Protein AF-A0A845H371-F1 (afdb_monomer_lite)

pLDDT: mean 79.31, std 14.66, range [39.22, 95.88]

Sequence (175 aa):
MRTSTLLMLCLGLLQGPAGGARDTMLLAHPYPRETSYAPRVLALICADAFQQLNMDADVRGAIEAESGKIDGEVGRAYTYGDKRPNLVRVDEPLVSFRVVAFTRIPDLKISGWDSLKGTSYRVQSRSGYSTFKARLEQILRPLPRLAEILARMKASGAIRRHIARALDEERGPAP

Organism: NCBI:txid2692166

Radius of gyration: 31.03 Å; chains: 1; bounding box: 65×67×107 Å

Secondary structure (DSSP, 8-state):
------------S------PPPSEEEEEE---SSS-SHHHHHHHHHHHHHHTTT-EEEEEE---GGGS--SEE-S--GGGGGG-TT-PPP-S-S---------SSTT----SGGGGTT--------TT-HHHHHHHHHHSPPPPPHHHHHHHHHHTTHHHHHHHHHHHHHSPPP-

Foldseek 3Di:
DDDDDDDDPPDDDDPDPPPPDALEAEEEEADDPVPDPVQVLLQVLQQVVSVVVSGHYDYYYDDPPVPVPGPYYADDDPCPCVPPVVHDDDPDHSDDDDDDDDDPDPPDDDDDLQSQAPDPDDDDDDPPPVVVVVSNPVRHDPDQPPVRVVVVCVVVCVVVVVVVVVVVVVCPPDD

Structure (mmCIF, N/CA/C/O backbone):
data_AF-A0A845H371-F1
#
_entry.id   AF-A0A845H371-F1
#
loop_
_atom_site.group_PDB
_atom_site.id
_atom_site.type_symbol
_atom_site.label_atom_id
_atom_site.label_alt_id
_atom_site.label_comp_id
_atom_site.label_asym_id
_atom_site.label_entity_id
_atom_site.label_seq_id
_atom_site.pdbx_PDB_ins_code
_atom_site.Cartn_x
_atom_site.Cartn_y
_atom_site.Cartn_z
_atom_site.occupancy
_atom_site.B_iso_or_equiv
_atom_site.auth_seq_id
_atom_site.auth_comp_id
_atom_site.auth_asym_id
_atom_site.auth_atom_id
_atom_site.pdbx_PDB_model_num
ATOM 1 N N . MET A 1 1 ? 21.034 -35.653 -66.573 1.00 47.56 1 MET A N 1
ATOM 2 C CA . MET A 1 1 ? 21.959 -34.538 -66.272 1.00 47.56 1 MET A CA 1
ATOM 3 C C . MET A 1 1 ? 21.382 -33.240 -66.809 1.00 47.56 1 MET A C 1
ATOM 5 O O . MET A 1 1 ? 21.388 -33.052 -68.017 1.00 47.56 1 MET A O 1
ATOM 9 N N . ARG A 1 2 ? 20.861 -32.390 -65.920 1.00 39.22 2 ARG A N 1
ATOM 10 C CA . ARG A 1 2 ? 20.877 -30.919 -65.980 1.00 39.22 2 ARG A CA 1
ATOM 11 C C . ARG A 1 2 ? 20.219 -30.420 -64.691 1.00 39.22 2 ARG A C 1
ATOM 13 O O . ARG A 1 2 ? 19.068 -30.726 -64.411 1.00 39.22 2 ARG A O 1
ATOM 20 N N . THR A 1 3 ? 21.058 -29.813 -63.870 1.00 49.94 3 THR A N 1
ATOM 21 C CA . THR A 1 3 ? 20.809 -29.187 -62.571 1.00 49.94 3 THR A CA 1
ATOM 22 C C . THR A 1 3 ? 20.058 -27.862 -62.717 1.00 49.94 3 THR A C 1
ATOM 24 O O . THR A 1 3 ? 19.937 -27.357 -63.831 1.00 49.94 3 THR A O 1
ATOM 27 N N . SER A 1 4 ? 19.691 -27.294 -61.558 1.00 43.72 4 SER A N 1
ATOM 28 C CA . SER A 1 4 ? 19.340 -25.886 -61.287 1.00 43.72 4 SER A CA 1
ATOM 29 C C . SER A 1 4 ? 17.849 -25.546 -61.268 1.00 43.72 4 SER A C 1
ATOM 31 O O . SER A 1 4 ? 17.119 -25.908 -62.174 1.00 43.72 4 SER A O 1
ATOM 33 N N . THR A 1 5 ? 17.302 -24.812 -60.298 1.00 45.34 5 THR A N 1
ATOM 34 C CA . THR A 1 5 ? 17.770 -24.284 -59.003 1.00 45.34 5 THR A CA 1
ATOM 35 C C . THR A 1 5 ? 16.483 -23.898 -58.267 1.00 45.34 5 THR A C 1
ATOM 37 O O . THR A 1 5 ? 15.650 -23.190 -58.829 1.00 45.34 5 THR A O 1
ATOM 40 N N . LEU A 1 6 ? 16.298 -24.364 -57.032 1.00 49.97 6 LEU A N 1
ATOM 41 C CA . LEU A 1 6 ? 15.194 -23.955 -56.164 1.00 49.97 6 LEU A CA 1
ATOM 42 C C . LEU A 1 6 ? 15.550 -22.580 -55.573 1.00 49.97 6 LEU A C 1
ATOM 44 O O . LEU A 1 6 ? 16.410 -22.499 -54.700 1.00 49.97 6 LEU A O 1
ATOM 48 N N . LEU A 1 7 ? 14.945 -21.498 -56.073 1.00 43.97 7 LEU A N 1
ATOM 49 C CA . LEU A 1 7 ? 15.101 -20.163 -55.491 1.00 43.97 7 LEU A CA 1
ATOM 50 C C . LEU A 1 7 ? 13.928 -19.905 -54.538 1.00 43.97 7 LEU A C 1
ATOM 52 O O . LEU A 1 7 ? 12.815 -19.603 -54.961 1.00 43.97 7 LEU A O 1
ATOM 56 N N . MET A 1 8 ? 14.186 -20.073 -53.242 1.00 49.28 8 MET A N 1
ATOM 57 C CA . MET A 1 8 ? 13.256 -19.727 -52.171 1.00 49.28 8 MET A CA 1
ATOM 58 C C . MET A 1 8 ? 13.246 -18.198 -52.011 1.00 49.28 8 MET A C 1
ATOM 60 O O . MET A 1 8 ? 14.204 -17.616 -51.506 1.00 49.28 8 MET A O 1
ATOM 64 N N . LEU A 1 9 ? 12.184 -17.537 -52.474 1.00 45.91 9 LEU A N 1
ATOM 65 C CA . LEU A 1 9 ? 11.979 -16.096 -52.311 1.00 45.91 9 LEU A CA 1
ATOM 66 C C . LEU A 1 9 ? 11.074 -15.850 -51.092 1.00 45.91 9 LEU A C 1
ATOM 68 O O . LEU A 1 9 ? 9.873 -15.646 -51.226 1.00 45.91 9 LEU A O 1
ATOM 72 N N . CYS A 1 10 ? 11.652 -15.900 -49.893 1.00 51.72 10 CYS A N 1
ATOM 73 C CA . CYS A 1 10 ? 10.969 -15.559 -48.642 1.00 51.72 10 CYS A CA 1
ATOM 74 C C . CYS A 1 10 ? 11.628 -14.339 -47.991 1.00 51.72 10 CYS A C 1
ATOM 76 O O . CYS A 1 10 ? 12.212 -14.464 -46.925 1.00 51.72 10 CYS A O 1
ATOM 78 N N . LEU A 1 11 ? 11.563 -13.159 -48.607 1.00 54.50 11 LEU A N 1
ATOM 79 C CA . LEU A 1 11 ? 11.952 -11.917 -47.931 1.00 54.50 11 LEU 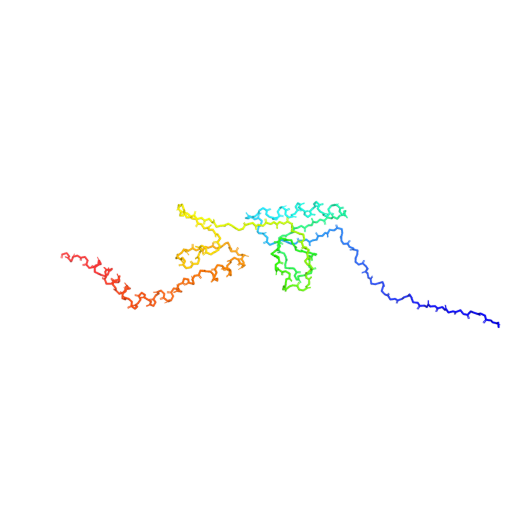A CA 1
ATOM 80 C C . LEU A 1 11 ? 11.076 -10.770 -48.436 1.00 54.50 11 LEU A C 1
ATOM 82 O O . LEU A 1 11 ? 11.324 -10.197 -49.492 1.00 54.50 11 LEU A O 1
ATOM 86 N N . GLY A 1 12 ? 10.015 -10.461 -47.696 1.00 54.00 12 GLY A N 1
ATOM 87 C CA . GLY A 1 12 ? 9.134 -9.367 -48.087 1.00 54.00 12 GLY A CA 1
ATOM 88 C C . GLY A 1 12 ? 7.923 -9.135 -47.201 1.00 54.00 12 GLY A C 1
ATOM 89 O O . GLY A 1 12 ? 6.922 -8.657 -47.713 1.00 54.00 12 GLY A O 1
ATOM 90 N N . LEU A 1 13 ? 7.966 -9.462 -45.907 1.00 53.81 13 LEU A N 1
ATOM 91 C CA . LEU A 1 13 ? 6.955 -8.986 -44.962 1.00 53.81 13 LEU A CA 1
ATOM 92 C C . LEU A 1 13 ? 7.616 -8.615 -43.630 1.00 53.81 13 LEU A C 1
ATOM 94 O O . LEU A 1 13 ? 8.405 -9.383 -43.091 1.00 53.81 13 LEU A O 1
ATOM 98 N N . LEU A 1 14 ? 7.223 -7.443 -43.120 1.00 51.06 14 LEU A N 1
ATOM 99 C CA . LEU A 1 14 ? 7.548 -6.834 -41.823 1.00 51.06 14 LEU A CA 1
ATOM 100 C C . LEU A 1 14 ? 8.894 -6.098 -41.701 1.00 51.06 14 LEU A C 1
ATOM 102 O O . LEU A 1 14 ? 9.754 -6.442 -40.900 1.00 51.06 14 LEU A O 1
ATOM 106 N N . GLN A 1 15 ? 9.004 -4.966 -42.394 1.00 49.03 15 GLN A N 1
ATOM 107 C CA . GLN A 1 15 ? 9.669 -3.790 -41.821 1.00 49.03 15 GLN A CA 1
ATOM 108 C C . GLN A 1 15 ? 8.568 -2.775 -41.480 1.00 49.03 15 GLN A C 1
ATOM 110 O O . GLN A 1 15 ? 8.399 -1.759 -42.148 1.00 49.03 15 GLN A O 1
ATOM 115 N N . GLY A 1 16 ? 7.742 -3.094 -40.476 1.00 58.97 16 GLY A N 1
ATOM 116 C CA . GLY A 1 16 ? 7.065 -2.027 -39.737 1.00 58.97 16 GLY A CA 1
ATOM 117 C C . GLY A 1 16 ? 8.139 -1.191 -39.033 1.00 58.97 16 GLY A C 1
ATOM 118 O O . GLY A 1 16 ? 9.214 -1.735 -38.765 1.00 58.97 16 GLY A O 1
ATOM 119 N N . PRO A 1 17 ? 7.913 0.103 -38.749 1.00 45.72 17 PRO A N 1
ATOM 120 C CA . PRO A 1 17 ? 8.882 0.876 -37.991 1.00 45.72 17 PRO A CA 1
ATOM 121 C C . PRO A 1 17 ? 9.138 0.139 -36.676 1.00 45.72 17 PRO A C 1
ATOM 123 O O . PRO A 1 17 ? 8.240 0.005 -35.845 1.00 45.72 17 PRO A O 1
ATOM 126 N N . ALA A 1 18 ? 10.358 -0.371 -36.508 1.00 47.84 18 ALA A N 1
ATOM 127 C CA . ALA A 1 18 ? 10.865 -0.701 -35.195 1.00 47.84 18 ALA A CA 1
ATOM 128 C C . ALA A 1 18 ? 10.896 0.635 -34.454 1.00 47.84 18 ALA A C 1
ATOM 130 O O . ALA A 1 18 ? 11.800 1.443 -34.661 1.00 47.84 18 ALA A O 1
ATOM 131 N N . GLY A 1 19 ? 9.844 0.930 -33.687 1.00 45.59 19 GLY A N 1
ATOM 132 C CA . GLY A 1 19 ? 9.903 2.005 -32.712 1.00 45.59 19 GLY A CA 1
ATOM 133 C C . GLY A 1 19 ? 11.107 1.692 -31.841 1.00 45.59 19 GLY A C 1
ATOM 134 O O . GLY A 1 19 ? 11.090 0.680 -31.143 1.00 45.59 19 GLY A O 1
ATOM 135 N N . GLY A 1 20 ? 12.179 2.476 -31.983 1.00 50.00 20 GLY A N 1
ATOM 136 C CA . GLY A 1 20 ? 13.380 2.300 -31.179 1.00 50.00 20 GLY A CA 1
ATOM 137 C C . GLY A 1 20 ? 12.958 2.229 -29.719 1.00 50.00 20 GLY A C 1
ATOM 138 O O . GLY A 1 20 ? 12.147 3.051 -29.279 1.00 50.00 20 GLY A O 1
ATOM 139 N N . ALA A 1 21 ? 13.428 1.203 -29.009 1.00 56.75 21 ALA A N 1
ATOM 140 C CA . ALA A 1 21 ? 13.219 1.113 -27.574 1.00 56.75 21 ALA A CA 1
ATOM 141 C C . ALA A 1 21 ? 13.637 2.458 -26.971 1.00 56.75 21 ALA A C 1
ATOM 143 O O . ALA A 1 21 ? 14.708 2.970 -27.290 1.00 56.75 21 ALA A O 1
ATOM 144 N N . ARG A 1 22 ? 12.750 3.081 -26.192 1.00 63.09 22 ARG A N 1
ATOM 145 C CA . ARG A 1 22 ? 13.104 4.318 -25.501 1.00 63.09 22 ARG A CA 1
ATOM 146 C C . ARG A 1 22 ? 14.239 3.993 -24.536 1.00 63.09 22 ARG A C 1
ATOM 148 O O . ARG A 1 22 ? 14.126 3.028 -23.785 1.00 63.09 22 ARG A O 1
ATOM 155 N N . ASP A 1 23 ? 15.258 4.844 -24.502 1.00 84.25 23 ASP A N 1
ATOM 156 C CA . ASP A 1 23 ? 16.339 4.740 -23.514 1.00 84.25 23 ASP A CA 1
ATOM 157 C C . ASP A 1 23 ? 15.839 5.026 -22.085 1.00 84.25 23 ASP A C 1
ATOM 159 O O . ASP A 1 23 ? 16.549 4.779 -21.118 1.00 84.25 23 ASP A O 1
ATOM 163 N N . THR A 1 24 ? 14.600 5.515 -21.932 1.00 91.81 24 THR A N 1
ATOM 164 C CA . THR A 1 24 ? 13.968 5.824 -20.645 1.00 91.81 24 THR A CA 1
ATOM 165 C C . THR A 1 24 ? 12.697 5.010 -20.421 1.00 91.81 24 THR A C 1
ATOM 167 O O . THR A 1 24 ? 11.756 5.090 -21.213 1.00 91.81 24 THR A O 1
ATOM 170 N N . MET A 1 25 ? 12.634 4.318 -19.285 1.00 92.38 25 MET A N 1
ATOM 171 C CA . MET A 1 25 ? 11.441 3.648 -18.777 1.00 92.38 25 MET A CA 1
ATOM 172 C C . MET A 1 25 ? 10.551 4.629 -18.001 1.00 92.38 25 MET A C 1
ATOM 174 O O . MET A 1 25 ? 10.975 5.216 -17.003 1.00 92.38 25 MET A O 1
ATOM 178 N N . LEU A 1 26 ? 9.295 4.789 -18.411 1.00 92.31 26 LEU A N 1
ATOM 179 C CA . LEU A 1 26 ? 8.304 5.616 -17.724 1.00 92.31 26 LEU A CA 1
ATOM 180 C C . LEU A 1 26 ? 7.462 4.760 -16.776 1.00 92.31 26 LEU A C 1
ATOM 182 O O . LEU A 1 26 ? 6.648 3.943 -17.206 1.00 92.31 26 LEU A O 1
ATOM 186 N N . LEU A 1 27 ? 7.616 4.971 -15.471 1.00 92.62 27 LEU A N 1
ATOM 187 C CA . LEU A 1 27 ? 6.972 4.170 -14.431 1.00 92.62 27 LEU A CA 1
ATOM 188 C C . LEU A 1 27 ? 6.034 5.018 -13.565 1.00 92.62 27 LEU A C 1
ATOM 190 O O . LEU A 1 27 ? 6.305 6.186 -13.287 1.00 92.62 27 LEU A O 1
ATOM 194 N N . ALA A 1 28 ? 4.942 4.428 -13.077 1.00 92.00 28 ALA A N 1
ATOM 195 C CA . ALA A 1 28 ? 4.006 5.100 -12.169 1.00 92.00 28 ALA A CA 1
ATOM 196 C C . ALA A 1 28 ? 3.947 4.462 -10.771 1.00 92.00 28 ALA A C 1
ATOM 198 O O . ALA A 1 28 ? 4.092 3.250 -10.627 1.00 92.00 28 ALA A O 1
ATOM 199 N N . HIS A 1 29 ? 3.662 5.260 -9.733 1.00 91.12 29 HIS A N 1
ATOM 200 C CA . HIS A 1 29 ? 3.472 4.780 -8.355 1.00 91.12 29 HIS A CA 1
ATOM 201 C C . HIS A 1 29 ? 2.132 5.228 -7.716 1.00 91.12 29 HIS A C 1
ATOM 203 O O . HIS A 1 29 ? 1.654 6.332 -7.986 1.00 91.12 29 HIS A O 1
ATOM 209 N N . PRO A 1 30 ? 1.531 4.441 -6.789 1.00 87.25 30 PRO A N 1
ATOM 210 C CA . PRO A 1 30 ? 0.300 4.819 -6.068 1.00 87.25 30 PRO A CA 1
ATOM 211 C C . PRO A 1 30 ? 0.445 5.945 -5.050 1.00 87.25 30 PRO A C 1
ATOM 213 O O . PRO A 1 30 ? -0.559 6.472 -4.576 1.00 87.25 30 PRO A O 1
ATOM 216 N N . TYR A 1 31 ? 1.660 6.185 -4.567 1.00 86.62 31 TYR A N 1
ATOM 217 C CA . TYR A 1 31 ? 1.830 6.853 -3.283 1.00 86.62 31 TYR A CA 1
ATOM 218 C C . TYR A 1 31 ? 1.689 8.381 -3.385 1.00 86.62 31 TYR A C 1
ATOM 220 O O . TYR A 1 31 ? 2.281 8.976 -4.282 1.00 86.62 31 TYR A O 1
ATOM 228 N N . PRO A 1 32 ? 0.972 9.035 -2.455 1.00 82.06 32 PRO A N 1
ATOM 229 C CA . PRO A 1 32 ? 0.985 10.494 -2.335 1.00 82.06 32 PRO A CA 1
ATOM 230 C C . PRO A 1 32 ? 2.380 10.984 -1.923 1.00 82.06 32 PRO A C 1
ATOM 232 O O . PRO A 1 32 ? 2.979 10.427 -0.997 1.00 82.06 32 PRO A O 1
ATOM 235 N N . ARG A 1 33 ? 2.900 12.020 -2.593 1.00 75.81 33 ARG A N 1
ATOM 236 C CA . ARG A 1 33 ? 4.270 12.527 -2.370 1.00 75.81 33 ARG A CA 1
ATOM 237 C C . ARG A 1 33 ? 4.418 13.248 -1.033 1.00 75.81 33 ARG A C 1
ATOM 239 O O . ARG A 1 33 ? 5.481 13.216 -0.431 1.00 75.81 33 ARG A O 1
ATOM 246 N N . GLU A 1 34 ? 3.339 13.840 -0.546 1.00 78.44 34 GLU A N 1
ATOM 247 C CA . GLU A 1 34 ? 3.307 14.695 0.641 1.00 78.44 34 GLU A CA 1
ATOM 248 C C . GLU A 1 34 ? 3.297 13.876 1.936 1.00 78.44 34 GLU A C 1
ATOM 250 O O . GLU A 1 34 ? 3.680 14.364 2.993 1.00 78.44 34 GLU A O 1
ATOM 255 N N . THR A 1 35 ? 2.840 12.620 1.869 1.00 80.38 35 THR A N 1
ATOM 256 C CA . THR A 1 35 ? 2.610 11.777 3.057 1.00 80.38 35 THR A CA 1
ATOM 257 C C . THR A 1 35 ? 3.326 10.430 2.993 1.00 80.38 35 THR A C 1
ATOM 259 O O . THR A 1 35 ? 3.046 9.532 3.791 1.00 80.38 35 THR A O 1
ATOM 262 N N . SER A 1 36 ? 4.244 10.245 2.039 1.00 84.31 36 SER A N 1
ATOM 263 C CA . SER A 1 36 ? 4.994 9.002 1.895 1.00 84.31 36 SER A CA 1
ATOM 264 C C . SER A 1 36 ? 6.402 9.231 1.360 1.00 84.31 36 SER A C 1
ATOM 266 O O . SER A 1 36 ? 6.602 9.961 0.397 1.00 84.31 36 SER A O 1
ATOM 268 N N . TYR A 1 37 ? 7.371 8.519 1.934 1.00 88.75 37 TYR A N 1
ATOM 269 C CA . TYR A 1 37 ? 8.729 8.416 1.394 1.00 88.75 37 TYR A CA 1
ATOM 270 C C . TYR A 1 37 ? 8.844 7.374 0.266 1.00 88.75 37 TYR A C 1
ATOM 272 O O . TYR A 1 37 ? 9.854 7.339 -0.437 1.00 88.75 37 TYR A O 1
ATOM 280 N N . ALA A 1 38 ? 7.822 6.527 0.076 1.00 89.81 38 ALA A N 1
ATOM 281 C CA . ALA A 1 38 ? 7.839 5.438 -0.899 1.00 89.81 38 ALA A CA 1
ATOM 282 C C . ALA A 1 38 ? 8.110 5.895 -2.348 1.00 89.81 38 ALA A C 1
ATOM 284 O O . ALA A 1 38 ? 8.910 5.231 -3.001 1.00 89.81 38 ALA A O 1
ATOM 285 N N . PRO A 1 39 ? 7.558 7.024 -2.851 1.00 90.75 39 PRO A N 1
ATOM 286 C CA . PRO A 1 39 ? 7.914 7.566 -4.166 1.00 90.75 39 PRO A CA 1
ATOM 287 C C . PRO A 1 39 ? 9.417 7.716 -4.376 1.00 90.75 39 PRO A C 1
ATOM 289 O O . PRO A 1 39 ? 9.954 7.284 -5.390 1.00 90.75 39 PRO A O 1
ATOM 292 N N . ARG A 1 40 ? 10.103 8.309 -3.392 1.00 92.19 40 ARG A N 1
ATOM 293 C CA . ARG A 1 40 ? 11.536 8.591 -3.477 1.00 92.19 40 ARG A CA 1
ATOM 294 C C . ARG A 1 40 ? 12.351 7.306 -3.441 1.00 92.19 40 ARG A C 1
ATOM 296 O O . ARG A 1 40 ? 13.289 7.172 -4.212 1.00 92.19 40 ARG A O 1
ATOM 303 N N . VAL A 1 41 ? 11.984 6.368 -2.568 1.00 93.94 41 VAL A N 1
ATOM 304 C CA . VAL A 1 41 ? 12.653 5.062 -2.485 1.00 93.94 41 VAL A CA 1
ATOM 305 C C . VAL A 1 41 ? 12.502 4.293 -3.796 1.00 93.94 41 VAL A C 1
ATOM 307 O O . VAL A 1 41 ? 13.494 3.814 -4.327 1.00 93.94 41 VAL A O 1
ATOM 310 N N . LEU A 1 42 ? 11.293 4.235 -4.359 1.00 94.88 42 LEU A N 1
ATOM 311 C CA . LEU A 1 42 ? 11.051 3.568 -5.640 1.00 94.88 42 LEU A CA 1
ATOM 312 C C . LEU A 1 42 ? 11.823 4.226 -6.785 1.00 94.88 42 LEU A C 1
ATOM 314 O O . LEU A 1 42 ? 12.397 3.511 -7.598 1.00 94.88 42 LEU A O 1
ATOM 318 N N . ALA A 1 43 ? 11.881 5.560 -6.824 1.00 94.31 43 ALA A N 1
ATOM 319 C CA . ALA A 1 43 ? 12.667 6.284 -7.819 1.00 94.31 43 ALA A CA 1
ATOM 320 C C . ALA A 1 43 ? 14.162 5.946 -7.733 1.00 94.31 43 ALA A C 1
ATOM 322 O O . ALA A 1 43 ? 14.774 5.688 -8.760 1.00 94.31 43 ALA A O 1
ATOM 323 N N . LEU A 1 44 ? 14.733 5.885 -6.525 1.00 95.88 44 LEU A N 1
ATOM 324 C CA . LEU A 1 44 ? 16.142 5.523 -6.329 1.00 95.88 44 LEU A CA 1
ATOM 325 C C . LEU A 1 44 ? 16.430 4.071 -6.725 1.00 95.88 44 LEU A C 1
ATOM 327 O O . LEU A 1 44 ? 17.423 3.819 -7.396 1.00 95.88 44 LEU A O 1
ATOM 331 N N . ILE A 1 45 ? 15.555 3.134 -6.349 1.00 95.75 45 ILE A N 1
ATOM 332 C CA . ILE A 1 45 ? 15.702 1.719 -6.717 1.00 95.75 45 ILE A CA 1
ATOM 333 C C . ILE A 1 45 ? 15.626 1.549 -8.237 1.00 95.75 45 ILE A C 1
ATOM 335 O O . ILE A 1 45 ? 16.444 0.840 -8.811 1.00 95.75 45 ILE A O 1
ATOM 339 N N . CYS A 1 46 ? 14.660 2.198 -8.895 1.00 95.75 46 CYS A N 1
ATOM 340 C CA . CYS A 1 46 ? 14.529 2.104 -10.347 1.00 95.75 46 CYS A CA 1
ATOM 341 C C . CYS A 1 46 ? 15.713 2.775 -11.049 1.00 95.75 46 CYS A C 1
ATOM 343 O O . CYS A 1 46 ? 16.259 2.189 -11.971 1.00 95.75 46 CYS A O 1
ATOM 345 N N . ALA A 1 47 ? 16.142 3.958 -10.603 1.00 95.69 47 ALA A N 1
ATOM 346 C CA . ALA A 1 47 ? 17.302 4.628 -11.184 1.00 95.69 47 ALA A CA 1
ATOM 347 C C . ALA A 1 47 ? 18.545 3.726 -11.150 1.00 95.69 47 ALA A C 1
ATOM 349 O O . ALA A 1 47 ? 19.168 3.528 -12.184 1.00 95.69 47 ALA A O 1
ATOM 350 N N . ASP A 1 48 ? 18.847 3.113 -10.001 1.00 95.88 48 ASP A N 1
ATOM 351 C CA . ASP A 1 48 ? 19.980 2.191 -9.872 1.00 95.88 48 ASP A CA 1
ATOM 352 C C . ASP A 1 48 ? 19.819 0.937 -10.751 1.00 95.88 48 ASP A C 1
ATOM 354 O O . ASP A 1 48 ? 20.714 0.593 -11.521 1.00 95.88 48 ASP A O 1
ATOM 358 N N . ALA A 1 49 ? 18.654 0.280 -10.703 1.00 94.44 49 ALA A N 1
ATOM 359 C CA . ALA A 1 49 ? 18.411 -0.954 -11.448 1.00 94.44 49 ALA A CA 1
ATOM 360 C C . ALA A 1 49 ? 18.458 -0.758 -12.975 1.00 94.44 49 ALA A C 1
ATOM 362 O O . ALA A 1 49 ? 19.028 -1.585 -13.683 1.00 94.44 49 ALA A O 1
ATOM 363 N N . PHE A 1 50 ? 17.876 0.328 -13.492 1.00 94.75 50 PHE A N 1
ATOM 364 C CA . PHE A 1 50 ? 17.884 0.619 -14.929 1.00 94.75 50 PHE A CA 1
ATOM 365 C C . PHE A 1 50 ? 19.244 1.149 -15.397 1.00 94.75 50 PHE A C 1
ATOM 367 O O . PHE A 1 50 ? 19.684 0.790 -16.491 1.00 94.75 50 PHE A O 1
ATOM 374 N N . GLN A 1 51 ? 19.972 1.891 -14.555 1.00 94.81 51 GLN A N 1
ATOM 375 C CA . GLN A 1 51 ? 21.325 2.344 -14.882 1.00 94.81 51 GLN A CA 1
ATOM 376 C C . GLN A 1 51 ? 22.278 1.166 -15.134 1.00 94.81 51 GLN A C 1
ATOM 378 O O . GLN A 1 51 ? 23.107 1.236 -16.040 1.00 94.81 51 GLN A O 1
ATOM 383 N N . GLN A 1 52 ? 22.131 0.053 -14.404 1.00 94.75 52 GLN A N 1
ATOM 384 C CA . GLN A 1 52 ? 22.905 -1.179 -14.639 1.00 94.75 52 GLN A CA 1
ATOM 385 C C . GLN A 1 52 ? 22.677 -1.786 -16.037 1.00 94.75 52 GLN A C 1
ATOM 387 O O . GLN A 1 52 ? 23.483 -2.593 -16.499 1.00 94.75 52 GLN A O 1
ATOM 392 N N . LEU A 1 53 ? 21.605 -1.383 -16.724 1.00 93.00 53 LEU A N 1
ATOM 393 C CA . LEU A 1 53 ? 21.247 -1.800 -18.079 1.00 93.00 53 LEU A CA 1
ATOM 394 C C . LEU A 1 53 ? 21.518 -0.712 -19.133 1.00 93.00 53 LEU A C 1
ATOM 396 O O . LEU A 1 53 ? 21.137 -0.886 -20.287 1.00 93.00 53 LEU A O 1
ATOM 400 N N . ASN A 1 54 ? 22.184 0.389 -18.763 1.00 93.75 54 ASN A N 1
ATOM 401 C CA . ASN A 1 54 ? 22.345 1.592 -19.591 1.00 93.75 54 ASN A CA 1
ATOM 402 C C . ASN A 1 54 ? 21.002 2.211 -20.021 1.00 93.75 54 ASN A C 1
ATOM 404 O O . ASN A 1 54 ? 20.872 2.702 -21.140 1.00 93.75 54 ASN A O 1
ATOM 408 N N . MET A 1 55 ? 20.007 2.170 -19.134 1.00 94.81 55 MET A N 1
ATOM 409 C CA . MET A 1 55 ? 18.698 2.788 -19.324 1.00 94.81 55 MET A CA 1
ATOM 410 C C . MET A 1 55 ? 18.425 3.811 -18.220 1.00 94.81 55 MET A C 1
ATOM 412 O O . MET A 1 55 ? 18.884 3.666 -17.087 1.00 94.81 55 MET A O 1
ATOM 416 N N . ASP A 1 56 ? 17.604 4.804 -18.531 1.00 95.00 56 ASP A N 1
ATOM 417 C CA . ASP A 1 56 ? 17.043 5.732 -17.558 1.00 95.00 56 ASP A CA 1
ATOM 418 C C . ASP A 1 56 ? 15.680 5.244 -17.051 1.00 95.00 56 ASP A C 1
ATOM 420 O O . ASP A 1 56 ? 14.963 4.497 -17.723 1.00 95.00 56 ASP A O 1
ATOM 424 N N . ALA A 1 57 ? 15.272 5.722 -15.876 1.00 94.06 57 ALA A N 1
ATOM 425 C CA . ALA A 1 57 ? 13.931 5.502 -15.346 1.00 94.06 57 ALA A CA 1
ATOM 426 C C . ALA A 1 57 ? 13.337 6.800 -14.792 1.00 94.06 57 ALA A C 1
ATOM 428 O O . ALA A 1 57 ? 13.939 7.471 -13.953 1.00 94.06 57 ALA A O 1
ATOM 429 N N . ASP A 1 58 ? 12.113 7.118 -15.207 1.00 93.19 58 ASP A N 1
ATOM 430 C CA . ASP A 1 58 ? 11.333 8.230 -14.673 1.00 93.19 58 ASP A CA 1
ATOM 431 C C . ASP A 1 58 ? 10.103 7.698 -13.938 1.00 93.19 58 ASP A C 1
ATOM 433 O O . ASP A 1 58 ? 9.170 7.164 -14.541 1.00 93.19 58 ASP A O 1
ATOM 437 N N . VAL A 1 59 ? 10.108 7.844 -12.611 1.00 92.25 59 VAL A N 1
ATOM 438 C CA . VAL A 1 59 ? 9.040 7.352 -11.740 1.00 92.25 59 VAL A CA 1
ATOM 439 C C . VAL A 1 59 ? 8.134 8.504 -11.294 1.00 92.25 59 VAL A C 1
ATOM 441 O O . VAL A 1 59 ? 8.513 9.372 -10.497 1.00 92.25 59 VAL A O 1
ATOM 444 N N . ARG A 1 60 ? 6.884 8.490 -11.760 1.00 88.25 60 ARG A N 1
ATOM 445 C CA . ARG A 1 60 ? 5.902 9.568 -11.563 1.00 88.25 60 ARG A CA 1
ATOM 446 C C . ARG A 1 60 ? 4.718 9.133 -10.696 1.00 88.25 60 ARG A C 1
ATOM 448 O O . ARG A 1 60 ? 4.445 7.949 -10.504 1.00 88.25 60 ARG A O 1
ATOM 455 N N . GLY A 1 61 ? 4.009 10.117 -10.140 1.00 83.00 61 GLY A N 1
ATOM 456 C CA . GLY A 1 61 ? 2.741 9.864 -9.449 1.00 83.00 61 GLY A CA 1
ATOM 457 C C . GLY A 1 61 ? 1.694 9.317 -10.418 1.00 83.00 61 GLY A C 1
ATOM 458 O O . GLY A 1 61 ? 1.760 9.616 -11.607 1.00 83.00 61 GLY A O 1
ATOM 459 N N . ALA A 1 62 ? 0.770 8.498 -9.906 1.00 69.44 62 ALA A N 1
ATOM 460 C CA . ALA A 1 62 ? -0.178 7.716 -10.697 1.00 69.44 62 ALA A CA 1
ATOM 461 C C . ALA A 1 62 ? -0.768 8.471 -11.907 1.00 69.44 62 ALA A C 1
ATOM 463 O O . ALA A 1 62 ? -1.550 9.407 -11.756 1.00 69.44 62 ALA A O 1
ATOM 464 N N . ILE A 1 63 ? -0.415 7.982 -13.095 1.00 61.66 63 ILE A N 1
ATOM 465 C CA . ILE A 1 63 ? -1.150 8.137 -14.351 1.00 61.66 63 ILE A CA 1
ATOM 466 C C . ILE A 1 63 ? -1.824 6.779 -14.578 1.00 61.66 63 ILE A C 1
ATOM 468 O O . ILE A 1 63 ? -1.220 5.751 -14.274 1.00 61.66 63 ILE A O 1
ATOM 472 N N . GLU A 1 64 ? -3.079 6.748 -15.028 1.00 63.06 64 GLU A N 1
ATOM 473 C CA . GLU A 1 64 ? -3.803 5.489 -15.243 1.00 63.06 64 GLU A CA 1
ATOM 474 C C . GLU A 1 64 ? -3.001 4.540 -16.151 1.00 63.06 64 GLU A C 1
ATOM 476 O O . GLU A 1 64 ? -2.665 4.895 -17.286 1.00 63.06 64 GLU A O 1
ATOM 481 N N . ALA A 1 65 ? -2.714 3.331 -15.650 1.00 61.03 65 ALA A N 1
ATOM 482 C CA . ALA A 1 65 ? -1.959 2.282 -16.347 1.00 61.03 65 ALA A CA 1
ATOM 483 C C . ALA A 1 65 ? -2.525 1.931 -17.729 1.00 61.03 65 ALA A C 1
ATOM 485 O O . ALA A 1 65 ? -1.811 1.482 -18.618 1.00 61.03 65 ALA A O 1
ATOM 486 N N . GLU A 1 66 ? -3.823 2.151 -17.912 1.00 65.62 66 GLU A N 1
ATOM 487 C CA . GLU A 1 66 ? -4.564 1.832 -19.132 1.00 65.62 66 GLU A CA 1
ATOM 488 C C . GLU A 1 66 ? -4.458 2.932 -20.196 1.00 65.62 66 GLU A C 1
ATOM 490 O O . GLU A 1 66 ? -4.893 2.743 -21.326 1.00 65.62 66 GLU A O 1
ATOM 495 N N . SER A 1 67 ? -3.831 4.068 -19.877 1.00 72.38 67 SER A N 1
ATOM 496 C CA . SER A 1 67 ? -3.666 5.169 -20.831 1.00 72.38 67 SER A CA 1
ATOM 497 C C . SER A 1 67 ? -2.666 4.873 -21.956 1.00 72.38 67 SER A C 1
ATOM 499 O O . SER A 1 67 ? -2.594 5.646 -22.910 1.00 72.38 67 SER A O 1
ATOM 501 N N . GLY A 1 68 ? -1.859 3.810 -21.832 1.00 76.31 68 GLY A N 1
ATOM 502 C CA . GLY A 1 68 ? -0.763 3.504 -22.760 1.00 76.31 68 GLY A CA 1
ATOM 503 C C . GLY A 1 68 ? 0.364 4.548 -22.755 1.00 76.31 68 GLY A C 1
ATOM 504 O O . GLY A 1 68 ? 1.194 4.563 -23.660 1.00 76.31 68 GLY A O 1
ATOM 505 N N . LYS A 1 69 ? 0.381 5.454 -21.765 1.00 83.00 69 LYS A N 1
ATOM 506 C CA . LYS A 1 69 ? 1.357 6.554 -21.641 1.00 83.00 69 LYS A CA 1
ATOM 507 C C . LYS A 1 69 ? 2.530 6.239 -20.712 1.00 83.00 69 LYS A C 1
ATOM 509 O O . LYS A 1 69 ? 3.417 7.076 -20.568 1.00 83.00 69 LYS A O 1
ATOM 514 N N . ILE A 1 70 ? 2.504 5.082 -20.057 1.00 88.06 70 ILE A N 1
ATOM 515 C CA . ILE A 1 70 ? 3.553 4.596 -19.161 1.00 88.06 70 ILE A CA 1
ATOM 516 C C . ILE A 1 70 ? 3.948 3.185 -19.583 1.00 88.06 70 ILE A C 1
ATOM 518 O O . ILE A 1 70 ? 3.124 2.451 -20.128 1.00 88.06 70 ILE A O 1
ATOM 522 N N . ASP A 1 71 ? 5.189 2.817 -19.298 1.00 89.88 71 ASP A N 1
ATOM 523 C CA . ASP A 1 71 ? 5.752 1.513 -19.632 1.00 89.88 71 ASP A CA 1
ATOM 524 C C . ASP A 1 71 ? 5.531 0.495 -18.496 1.00 89.88 71 ASP A C 1
ATOM 526 O O . ASP A 1 71 ? 5.594 -0.713 -18.713 1.00 89.88 71 ASP A O 1
ATOM 530 N N . GLY A 1 72 ? 5.229 0.959 -17.276 1.00 89.94 72 GLY A N 1
ATOM 531 C CA . GLY A 1 72 ? 4.913 0.075 -16.157 1.00 89.94 72 GLY A CA 1
ATOM 532 C C . GLY A 1 72 ? 4.503 0.780 -14.868 1.00 89.94 72 GLY A C 1
ATOM 533 O O . GLY A 1 72 ? 4.467 2.007 -14.762 1.00 89.94 72 GLY A O 1
ATOM 534 N N . GLU A 1 73 ? 4.204 -0.019 -13.847 1.00 90.56 73 GLU A N 1
ATOM 535 C CA . GLU A 1 73 ? 3.851 0.468 -12.515 1.00 90.56 73 GLU A CA 1
ATOM 536 C C . GLU A 1 73 ? 4.710 -0.178 -11.433 1.00 90.56 73 GLU A C 1
ATOM 538 O O . GLU A 1 73 ? 5.012 -1.368 -11.480 1.00 90.56 73 GLU A O 1
ATOM 543 N N . VAL A 1 74 ? 5.040 0.602 -10.407 1.00 92.19 74 VAL A N 1
ATOM 544 C CA . VAL A 1 74 ? 5.844 0.169 -9.265 1.00 92.19 74 VAL A CA 1
ATOM 545 C C . VAL A 1 74 ? 5.102 0.362 -7.948 1.00 92.19 74 VAL A C 1
ATOM 547 O O . VAL A 1 74 ? 4.318 1.295 -7.750 1.00 92.19 74 VAL A O 1
ATOM 550 N N . GLY A 1 75 ? 5.354 -0.550 -7.008 1.00 88.75 75 GLY A N 1
ATOM 551 C CA . GLY A 1 75 ? 4.797 -0.483 -5.659 1.00 88.75 75 GLY A CA 1
ATOM 552 C C . GLY A 1 75 ? 3.282 -0.700 -5.585 1.00 88.75 75 GLY A C 1
ATOM 553 O O . GLY A 1 75 ? 2.636 -0.161 -4.685 1.00 88.75 75 GLY A O 1
ATOM 554 N N . ARG A 1 76 ? 2.705 -1.471 -6.513 1.00 87.56 76 ARG A N 1
ATOM 555 C CA . ARG A 1 76 ? 1.330 -1.982 -6.417 1.00 87.56 76 ARG A CA 1
ATOM 556 C C . ARG A 1 76 ? 1.255 -3.190 -5.478 1.00 87.56 76 ARG A C 1
ATOM 558 O O . ARG A 1 76 ? 2.253 -3.844 -5.196 1.00 87.56 76 ARG A O 1
ATOM 565 N N . ALA A 1 77 ? 0.054 -3.473 -4.971 1.00 85.44 77 ALA A N 1
ATOM 566 C CA . ALA A 1 77 ? -0.187 -4.701 -4.217 1.00 85.44 77 ALA A CA 1
ATOM 567 C C . ALA A 1 77 ? 0.018 -5.929 -5.119 1.00 85.44 77 ALA A C 1
ATOM 569 O O . ALA A 1 77 ? -0.272 -5.860 -6.310 1.00 85.44 77 ALA A O 1
ATOM 570 N N . TYR A 1 78 ? 0.444 -7.053 -4.540 1.00 85.69 78 TYR A N 1
ATOM 571 C CA . TYR A 1 78 ? 0.739 -8.290 -5.276 1.00 85.69 78 TYR A CA 1
ATOM 572 C C . TYR A 1 78 ? -0.399 -8.721 -6.223 1.00 85.69 78 TYR A C 1
ATOM 574 O O . TYR A 1 78 ? -0.167 -9.006 -7.390 1.00 85.69 78 TYR A O 1
ATOM 582 N N . THR A 1 79 ? -1.644 -8.662 -5.747 1.00 85.31 79 THR A N 1
ATOM 583 C CA . THR A 1 79 ? -2.857 -9.061 -6.487 1.00 85.31 79 THR A CA 1
ATOM 584 C C . THR A 1 79 ? -3.386 -7.997 -7.458 1.00 85.31 79 THR A C 1
ATOM 586 O O . THR A 1 79 ? -4.482 -8.120 -8.001 1.00 85.31 79 THR A O 1
ATOM 589 N N . TYR A 1 80 ? -2.665 -6.889 -7.660 1.00 86.12 80 TYR A N 1
ATOM 590 C CA . TYR A 1 80 ? -3.125 -5.799 -8.525 1.00 86.12 80 TYR A CA 1
ATOM 591 C C . TYR A 1 80 ? -3.174 -6.199 -10.008 1.00 86.12 80 TYR A C 1
ATOM 593 O O . TYR A 1 80 ? -4.064 -5.739 -10.730 1.00 86.12 80 TYR A O 1
ATOM 601 N N . GLY A 1 81 ? -2.241 -7.056 -10.436 1.00 86.25 81 GLY A N 1
ATOM 602 C CA . GLY A 1 81 ? -2.159 -7.577 -11.803 1.00 86.25 81 GLY A CA 1
ATOM 603 C C . GLY A 1 81 ? -3.291 -8.542 -12.164 1.00 86.25 81 GLY A C 1
ATOM 604 O O . GLY A 1 81 ? -3.682 -8.598 -13.323 1.00 86.25 81 GLY A O 1
ATOM 605 N N . ASP A 1 82 ? -3.907 -9.212 -11.182 1.00 88.75 82 ASP A N 1
ATOM 606 C CA . ASP A 1 82 ? -4.943 -10.242 -11.395 1.00 88.75 82 ASP A CA 1
ATOM 607 C C . ASP A 1 82 ? -6.161 -9.738 -12.189 1.00 88.75 82 ASP A C 1
ATOM 609 O O . ASP A 1 82 ? -6.910 -10.520 -12.769 1.00 88.75 82 ASP A O 1
ATOM 613 N N . LYS A 1 83 ? -6.385 -8.418 -12.197 1.00 87.06 83 LYS A N 1
ATOM 614 C CA . LYS A 1 83 ? -7.503 -7.759 -12.889 1.00 87.06 83 LYS A CA 1
ATOM 615 C C . LYS A 1 83 ? -7.068 -6.906 -14.082 1.00 87.06 83 LYS A C 1
ATOM 617 O O . LYS A 1 83 ? -7.892 -6.165 -14.609 1.00 87.06 83 LYS A O 1
ATOM 622 N N . ARG A 1 84 ? -5.791 -6.952 -14.474 1.00 87.56 84 ARG A N 1
ATOM 623 C CA . ARG A 1 84 ? -5.205 -6.113 -15.531 1.00 87.56 84 ARG A CA 1
ATOM 624 C C . ARG A 1 84 ? -4.410 -6.976 -16.504 1.00 87.56 84 ARG A C 1
ATOM 626 O O . ARG A 1 84 ? -3.197 -7.088 -16.356 1.00 87.56 84 ARG A O 1
ATOM 633 N N . PRO A 1 85 ? -5.077 -7.590 -17.498 1.00 86.00 85 PRO A N 1
ATOM 634 C CA . PRO A 1 85 ? -4.436 -8.538 -18.412 1.00 86.00 85 PRO A CA 1
ATOM 635 C C . PRO A 1 85 ? -3.343 -7.901 -19.283 1.00 86.00 85 PRO A C 1
ATOM 637 O O . PRO A 1 85 ? -2.511 -8.605 -19.839 1.00 86.00 85 PRO A O 1
ATOM 640 N N . ASN A 1 86 ? -3.339 -6.573 -19.401 1.00 85.88 86 ASN A N 1
ATOM 641 C CA . ASN A 1 86 ? -2.327 -5.791 -20.105 1.00 85.88 86 ASN A CA 1
ATOM 642 C C . ASN A 1 86 ? -1.073 -5.493 -19.262 1.00 85.88 86 ASN A C 1
ATOM 644 O O . ASN A 1 86 ? -0.155 -4.856 -19.770 1.00 85.88 86 ASN A O 1
ATOM 648 N N . LEU A 1 87 ? -1.026 -5.912 -17.993 1.00 87.06 87 LEU A N 1
ATOM 649 C CA . LEU A 1 87 ? 0.144 -5.760 -17.134 1.00 87.06 87 LEU A CA 1
ATOM 650 C C . LEU A 1 87 ? 0.822 -7.110 -16.915 1.00 87.06 87 LEU A C 1
ATOM 652 O O . LEU A 1 87 ? 0.207 -8.064 -16.442 1.00 87.06 87 LEU A O 1
ATOM 656 N N . VAL A 1 88 ? 2.123 -7.157 -17.192 1.00 89.38 88 VAL A N 1
ATOM 657 C CA . VAL A 1 88 ? 2.977 -8.284 -16.814 1.00 89.38 88 VAL A CA 1
ATOM 658 C C . VAL A 1 88 ? 3.555 -7.999 -15.432 1.00 89.38 88 VAL A C 1
ATOM 660 O O . VAL A 1 88 ? 4.158 -6.950 -15.204 1.00 89.38 88 VAL A O 1
ATOM 663 N N . ARG A 1 89 ? 3.345 -8.919 -14.488 1.00 90.69 89 ARG A N 1
ATOM 664 C CA . ARG A 1 89 ? 3.899 -8.813 -13.134 1.00 90.69 89 ARG A CA 1
ATOM 665 C C . ARG A 1 89 ? 5.356 -9.273 -13.133 1.00 90.69 89 ARG A C 1
ATOM 667 O O . ARG A 1 89 ? 5.667 -10.317 -13.694 1.00 90.69 89 ARG A O 1
ATOM 674 N N . VAL A 1 90 ? 6.204 -8.503 -12.458 1.00 91.38 90 VAL A N 1
ATOM 675 C CA . VAL A 1 90 ? 7.559 -8.899 -12.057 1.00 91.38 90 VAL A CA 1
ATOM 676 C C . VAL A 1 90 ? 7.496 -9.320 -10.588 1.00 91.38 90 VAL A C 1
ATOM 678 O O . VAL A 1 90 ? 6.866 -8.631 -9.778 1.00 91.38 90 VAL A O 1
ATOM 681 N N . ASP A 1 91 ? 8.064 -10.478 -10.258 1.00 89.88 91 ASP A N 1
ATOM 682 C CA . ASP A 1 91 ? 7.871 -11.130 -8.955 1.00 89.88 91 ASP A CA 1
ATOM 683 C C . ASP A 1 91 ? 8.799 -10.561 -7.875 1.00 89.88 91 ASP A C 1
ATOM 685 O O . ASP A 1 91 ? 8.480 -10.626 -6.686 1.00 89.88 91 ASP A O 1
ATOM 689 N N . GLU A 1 92 ? 9.902 -9.943 -8.287 1.00 90.62 92 GLU A N 1
ATOM 690 C CA . GLU A 1 92 ? 10.895 -9.313 -7.431 1.00 90.62 92 GLU A CA 1
ATOM 691 C C . GLU A 1 92 ? 10.298 -8.097 -6.693 1.00 90.62 92 GLU A C 1
ATOM 693 O O . GLU A 1 92 ? 9.940 -7.084 -7.307 1.00 90.62 92 GLU A O 1
ATOM 698 N N . PRO A 1 93 ? 10.184 -8.146 -5.353 1.00 89.25 93 PRO A N 1
ATOM 699 C CA . PRO A 1 93 ? 9.590 -7.055 -4.600 1.00 89.25 93 PRO A CA 1
ATOM 700 C C . PRO A 1 93 ? 10.561 -5.876 -4.481 1.00 89.25 93 PRO A C 1
ATOM 702 O O . PRO A 1 93 ? 11.599 -5.979 -3.835 1.00 89.25 93 PRO A O 1
ATOM 705 N N . LEU A 1 94 ? 10.172 -4.709 -5.002 1.00 90.25 94 LEU A N 1
ATOM 706 C CA . LEU A 1 94 ? 10.937 -3.467 -4.801 1.00 90.25 94 LEU A CA 1
ATOM 707 C C . LEU A 1 94 ? 10.844 -2.954 -3.355 1.00 90.25 94 LEU A C 1
ATOM 709 O O . LEU A 1 94 ? 11.779 -2.360 -2.829 1.00 90.25 94 LEU A O 1
ATOM 713 N N . VAL A 1 95 ? 9.695 -3.156 -2.706 1.00 86.44 95 VAL A N 1
ATOM 714 C CA . VAL A 1 95 ? 9.435 -2.733 -1.324 1.00 86.44 95 VAL A CA 1
ATOM 715 C C . VAL A 1 95 ? 8.502 -3.721 -0.631 1.00 86.44 95 VAL A C 1
ATOM 717 O O . VAL A 1 95 ? 7.571 -4.246 -1.241 1.00 86.44 95 VAL A O 1
ATOM 720 N N . SER A 1 96 ? 8.711 -3.934 0.669 1.00 85.38 96 SER A N 1
ATOM 721 C CA . SER A 1 96 ? 7.790 -4.692 1.519 1.00 85.38 96 SER A CA 1
ATOM 722 C C . SER A 1 96 ? 7.309 -3.828 2.682 1.00 85.38 96 SER A C 1
ATOM 724 O O . SER A 1 96 ? 8.078 -3.089 3.296 1.00 85.38 96 SER A O 1
ATOM 726 N N . PHE A 1 97 ? 6.015 -3.912 2.987 1.00 79.69 97 PHE A N 1
ATOM 727 C CA . PHE A 1 97 ? 5.408 -3.196 4.106 1.00 79.69 97 PHE A CA 1
AT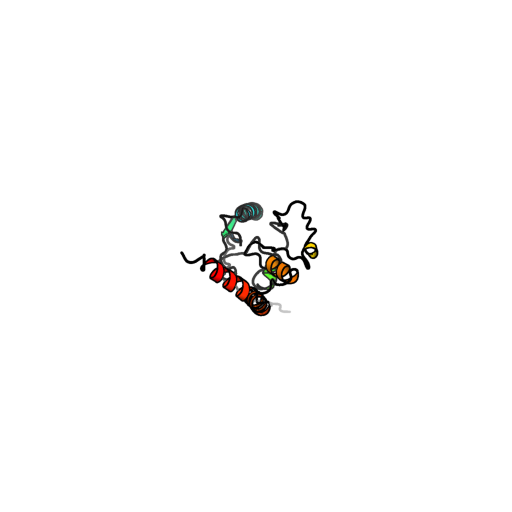OM 728 C C . PHE A 1 97 ? 4.854 -4.201 5.107 1.00 79.69 97 PHE A C 1
ATOM 730 O O . PHE A 1 97 ? 4.100 -5.104 4.740 1.00 79.69 97 PHE A O 1
ATOM 737 N N . ARG A 1 98 ? 5.177 -4.012 6.389 1.00 82.44 98 ARG A N 1
ATOM 738 C CA . ARG A 1 98 ? 4.459 -4.675 7.480 1.00 82.44 98 ARG A CA 1
ATOM 739 C C . ARG A 1 98 ? 3.356 -3.759 7.977 1.00 82.44 98 ARG A C 1
ATOM 741 O O . ARG A 1 98 ? 3.575 -2.577 8.228 1.00 82.44 98 ARG A O 1
ATOM 748 N N . VAL A 1 99 ? 2.171 -4.329 8.129 1.00 78.88 99 VAL A N 1
ATOM 749 C CA . VAL A 1 99 ? 1.020 -3.642 8.706 1.00 78.88 99 VAL A CA 1
ATOM 750 C C . VAL A 1 99 ? 1.063 -3.850 10.204 1.00 78.88 99 VAL A C 1
ATOM 752 O O . VAL A 1 99 ? 1.171 -4.983 10.668 1.00 78.88 99 VAL A O 1
ATOM 755 N N . VAL A 1 100 ? 0.962 -2.760 10.951 1.00 86.00 100 VAL A N 1
ATOM 756 C CA . VAL A 1 100 ? 0.930 -2.785 12.410 1.00 86.00 100 VAL A CA 1
ATOM 757 C C . VAL A 1 100 ? -0.278 -2.001 12.906 1.00 86.00 100 VAL A C 1
ATOM 759 O O . VAL A 1 100 ? -0.703 -1.027 12.281 1.00 86.00 100 VAL A O 1
ATOM 762 N N . ALA A 1 101 ? -0.851 -2.453 14.017 1.00 87.00 101 ALA A N 1
ATOM 763 C CA . ALA A 1 101 ? -1.918 -1.747 14.706 1.00 87.00 101 ALA A CA 1
ATOM 764 C C . ALA A 1 101 ? -1.315 -0.882 15.815 1.00 87.00 101 ALA A C 1
ATOM 766 O O . ALA A 1 101 ? -0.471 -1.345 16.579 1.00 87.00 101 ALA A O 1
ATOM 767 N N . PHE A 1 102 ? -1.787 0.356 15.920 1.00 89.44 102 PHE A N 1
ATOM 768 C CA . PHE A 1 102 ? -1.460 1.250 17.024 1.00 89.44 102 PHE A CA 1
ATOM 769 C C . PHE A 1 102 ? -2.697 1.447 17.892 1.00 89.44 102 PHE A C 1
ATOM 771 O O . PHE A 1 102 ? -3.823 1.479 17.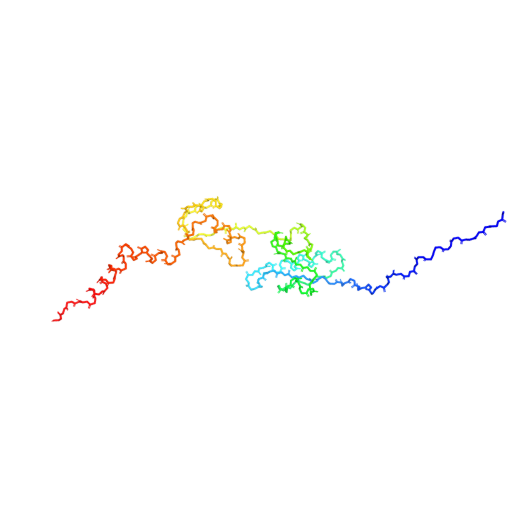392 1.00 89.44 102 PHE A O 1
ATOM 778 N N . THR A 1 103 ? -2.491 1.592 19.196 1.00 91.56 103 THR A N 1
ATOM 779 C CA . THR A 1 103 ? -3.566 1.810 20.161 1.00 91.56 103 THR A CA 1
ATOM 780 C C . THR A 1 103 ? -3.164 2.874 21.170 1.00 91.56 103 THR A C 1
ATOM 782 O O . THR A 1 103 ? -1.987 3.046 21.471 1.00 91.56 103 THR A O 1
ATOM 785 N N . ARG A 1 104 ? -4.165 3.588 21.688 1.00 92.38 104 ARG A N 1
ATOM 786 C CA . ARG A 1 104 ? -4.015 4.495 22.835 1.00 92.38 104 ARG A CA 1
ATOM 787 C C . ARG A 1 104 ? -4.363 3.820 24.165 1.00 92.38 104 ARG A C 1
ATOM 789 O O . ARG A 1 104 ? -4.225 4.452 25.201 1.00 92.38 104 ARG A O 1
ATOM 796 N N . ILE A 1 105 ? -4.866 2.583 24.133 1.00 92.88 105 ILE A N 1
ATOM 797 C CA . ILE A 1 105 ? -5.243 1.819 25.327 1.00 92.88 105 ILE A CA 1
ATOM 798 C C . ILE A 1 105 ? -3.961 1.217 25.915 1.00 92.88 105 ILE A C 1
ATOM 800 O O . ILE A 1 105 ? -3.341 0.400 25.226 1.00 92.88 105 ILE A O 1
ATOM 804 N N . PRO A 1 106 ? -3.557 1.601 27.140 1.00 94.25 106 PRO A N 1
ATOM 805 C CA . PRO A 1 106 ? -2.388 1.023 27.794 1.00 94.25 106 PRO A CA 1
ATOM 806 C C . PRO A 1 106 ? -2.517 -0.496 27.916 1.00 94.25 106 PRO A C 1
ATOM 808 O O . PRO A 1 106 ? -3.621 -1.020 28.062 1.00 94.25 106 PRO A O 1
ATOM 811 N N . ASP A 1 107 ? -1.389 -1.195 27.805 1.00 92.25 107 ASP A N 1
ATOM 812 C CA . ASP A 1 107 ? -1.253 -2.649 27.986 1.00 92.25 107 ASP A CA 1
ATOM 813 C C . ASP A 1 107 ? -2.082 -3.556 27.063 1.00 92.25 107 ASP A C 1
ATOM 815 O O . ASP A 1 107 ? -1.931 -4.778 27.112 1.00 92.25 107 ASP A O 1
ATOM 819 N N . LEU A 1 108 ? -2.882 -3.001 26.145 1.00 92.00 108 LEU A N 1
ATOM 820 C CA . LEU A 1 108 ? -3.614 -3.788 25.159 1.00 92.00 108 LEU A CA 1
ATOM 821 C C . LEU A 1 108 ? -2.635 -4.538 24.246 1.00 92.00 108 LEU A C 1
ATOM 823 O O . LEU A 1 108 ? -1.895 -3.939 23.462 1.00 92.00 108 LEU A O 1
ATOM 827 N N . LYS A 1 109 ? -2.677 -5.870 24.309 1.00 89.81 109 LYS A N 1
ATOM 828 C CA . LYS A 1 109 ? -1.921 -6.755 23.421 1.00 89.81 109 LYS A CA 1
ATOM 829 C C . LYS A 1 109 ? -2.833 -7.279 22.315 1.00 89.81 109 LYS A C 1
ATOM 831 O O . LYS A 1 109 ? -3.776 -8.018 22.573 1.00 89.81 109 LYS A O 1
ATOM 836 N N . ILE A 1 110 ? -2.528 -6.904 21.076 1.00 88.25 110 ILE A N 1
ATOM 837 C CA . ILE A 1 110 ? -3.156 -7.458 19.871 1.00 88.25 110 ILE A CA 1
ATOM 838 C C . ILE A 1 110 ? -2.115 -8.351 19.202 1.00 88.25 110 ILE A C 1
ATOM 840 O O . ILE A 1 110 ? -1.085 -7.857 18.747 1.00 88.25 110 ILE A O 1
ATOM 844 N N . SER A 1 111 ? -2.384 -9.655 19.139 1.00 88.38 111 SER A N 1
ATOM 845 C CA . SER A 1 111 ? -1.510 -10.635 18.489 1.00 88.38 111 SER A CA 1
ATOM 846 C C . SER A 1 111 ? -2.158 -11.112 17.193 1.00 88.38 111 SER A C 1
ATOM 848 O O . SER A 1 111 ? -2.700 -12.210 17.082 1.00 88.38 111 SER A O 1
ATOM 850 N N . GLY A 1 112 ? -2.151 -10.218 16.206 1.00 87.75 112 GLY A N 1
ATOM 851 C CA . GLY A 1 112 ? -2.744 -10.463 14.899 1.00 87.75 112 GLY A CA 1
ATOM 852 C C . GLY A 1 112 ? -4.256 -10.245 14.838 1.00 87.75 112 GLY A C 1
ATOM 853 O O . GLY A 1 112 ? -4.899 -9.711 15.741 1.00 87.75 112 GLY A O 1
ATOM 854 N N . TRP A 1 113 ? -4.814 -10.627 13.693 1.00 88.19 113 TRP A N 1
ATOM 855 C CA . TRP A 1 113 ? -6.194 -10.347 13.299 1.00 88.19 113 TRP A CA 1
ATOM 856 C C . TRP A 1 113 ? -7.244 -10.986 14.210 1.00 88.19 113 TRP A C 1
ATOM 858 O O . TRP A 1 113 ? -8.284 -10.383 14.466 1.00 88.19 113 TRP A O 1
ATOM 868 N N . ASP A 1 114 ? -6.975 -12.191 14.709 1.00 88.25 114 ASP A N 1
ATOM 869 C CA . ASP A 1 114 ? -7.946 -12.946 15.500 1.00 88.25 114 ASP A CA 1
ATOM 870 C C . ASP A 1 114 ? -8.201 -12.323 16.873 1.00 88.25 114 ASP A C 1
ATOM 872 O O . ASP A 1 114 ? -9.318 -12.419 17.373 1.00 88.25 114 ASP A O 1
ATOM 876 N N . SER A 1 115 ? -7.237 -11.578 17.429 1.00 89.88 115 SER A N 1
ATOM 877 C CA . SER A 1 115 ? -7.428 -10.811 18.669 1.00 89.88 115 SER A CA 1
ATOM 878 C C . SER A 1 115 ? -8.512 -9.730 18.562 1.00 89.88 115 SER A C 1
ATOM 880 O O . SER A 1 115 ? -8.950 -9.206 19.580 1.00 89.88 115 SER A O 1
ATOM 882 N N . LEU A 1 116 ? -8.943 -9.370 17.348 1.00 88.69 116 LEU A N 1
ATOM 883 C CA . LEU A 1 116 ? -10.000 -8.383 17.117 1.00 88.69 116 LEU A CA 1
ATOM 884 C C . LEU A 1 116 ? -11.399 -9.014 17.022 1.00 88.69 116 LEU A C 1
ATOM 886 O O . LEU A 1 116 ? -12.399 -8.299 17.152 1.00 88.69 116 LEU A O 1
ATOM 890 N N . LYS A 1 117 ? -11.496 -10.331 16.796 1.00 87.88 117 LYS A N 1
ATOM 891 C CA . LYS A 1 117 ? -12.777 -11.022 16.593 1.00 87.88 117 LYS A CA 1
ATOM 892 C C . LYS A 1 117 ? -13.657 -10.905 17.833 1.00 87.88 117 LYS A C 1
ATOM 894 O O . LYS A 1 117 ? -13.225 -11.164 18.949 1.00 87.88 117 LYS A O 1
ATOM 899 N N . GLY A 1 118 ? -14.916 -10.522 17.630 1.00 81.31 118 GLY A N 1
ATOM 900 C CA . GLY A 1 118 ? -15.907 -10.426 18.709 1.00 81.31 118 GLY A CA 1
ATOM 901 C C . GLY A 1 118 ? -15.670 -9.300 19.721 1.00 81.31 118 GLY A C 1
ATOM 902 O O . GLY A 1 118 ? -16.484 -9.138 20.627 1.00 81.31 118 GLY A O 1
ATOM 903 N N . THR A 1 119 ? -14.612 -8.504 19.561 1.00 85.94 119 THR A N 1
ATOM 904 C CA . THR A 1 119 ? -14.356 -7.342 20.414 1.00 85.94 119 THR A CA 1
ATOM 905 C C . THR A 1 119 ? -15.308 -6.193 20.082 1.00 85.94 119 THR A C 1
ATOM 907 O O . THR A 1 119 ? -15.856 -6.103 18.981 1.00 85.94 119 THR A O 1
ATOM 910 N N . SER A 1 120 ? -15.481 -5.273 21.029 1.00 84.75 120 SER A N 1
ATOM 911 C CA . SER A 1 120 ? -16.181 -4.002 20.818 1.00 84.75 120 SER A CA 1
ATOM 912 C C . SER A 1 120 ? -15.235 -2.870 20.398 1.00 84.75 120 SER A C 1
ATOM 914 O O . SER A 1 120 ? -15.607 -1.696 20.467 1.00 84.75 120 SER A O 1
ATOM 916 N N . TYR A 1 121 ? -13.995 -3.189 20.010 1.00 86.75 121 TYR A N 1
ATOM 917 C CA . TYR A 1 121 ? -13.016 -2.175 19.646 1.00 86.75 121 TYR A CA 1
ATOM 918 C C . TYR A 1 121 ? -13.411 -1.464 18.356 1.00 86.75 121 TYR A C 1
ATOM 920 O O . TYR A 1 121 ? -13.782 -2.075 17.354 1.00 86.75 121 TYR A O 1
ATOM 928 N N . ARG A 1 122 ? -13.267 -0.137 18.364 1.00 86.19 122 ARG A N 1
ATOM 929 C CA . ARG A 1 122 ? -13.327 0.661 17.143 1.00 86.19 122 ARG A CA 1
ATOM 930 C C . ARG A 1 122 ? -11.956 0.622 16.481 1.00 86.19 122 ARG A C 1
ATOM 932 O O . ARG A 1 122 ? -11.024 1.265 16.954 1.00 86.19 122 ARG A O 1
ATOM 939 N N . VAL A 1 123 ? -11.858 -0.099 15.372 1.00 88.06 123 VAL A N 1
ATOM 940 C CA . VAL A 1 123 ? -10.636 -0.178 14.566 1.00 88.06 123 VAL A CA 1
ATOM 941 C C . VAL A 1 123 ? -10.814 0.659 13.306 1.00 88.06 123 VAL A C 1
ATOM 943 O O . VAL A 1 123 ? -11.875 0.644 12.685 1.00 88.06 123 VAL A O 1
ATOM 946 N N . GLN A 1 124 ? -9.776 1.400 12.931 1.00 85.75 124 GLN A N 1
ATOM 947 C CA . GLN A 1 124 ? -9.726 2.161 11.686 1.00 85.75 124 GLN A CA 1
ATOM 948 C C . GLN A 1 124 ? -8.485 1.752 10.896 1.00 85.75 124 GLN A C 1
ATOM 950 O O . GLN A 1 124 ? -7.434 1.483 11.476 1.00 85.75 124 GLN A O 1
ATOM 955 N N . SER A 1 125 ? -8.603 1.722 9.571 1.00 86.31 125 SER A N 1
ATOM 956 C CA . SER A 1 125 ? -7.480 1.526 8.655 1.00 86.31 125 SER A CA 1
ATOM 957 C C . SER A 1 125 ? -7.198 2.801 7.873 1.00 86.31 125 SER A C 1
ATOM 959 O O . SER A 1 125 ? -8.101 3.602 7.624 1.00 86.31 125 SER A O 1
ATOM 961 N N . ARG A 1 126 ? -5.955 2.959 7.410 1.00 81.56 126 ARG A N 1
ATOM 962 C CA . ARG A 1 126 ? -5.595 4.027 6.473 1.00 81.56 126 ARG A CA 1
ATOM 963 C C . ARG A 1 126 ? -6.441 3.913 5.198 1.00 81.56 126 ARG A C 1
ATOM 965 O O . ARG A 1 126 ? -6.568 2.827 4.630 1.00 81.56 126 ARG A O 1
ATOM 972 N N . SER A 1 127 ? -7.007 5.034 4.754 1.00 77.38 127 SER A N 1
ATOM 973 C CA . SER A 1 127 ? -7.736 5.105 3.482 1.00 77.38 127 SER A CA 1
ATOM 974 C C . SER A 1 127 ? -6.826 4.739 2.300 1.00 77.38 127 SER A C 1
ATOM 976 O O . SER A 1 127 ? -5.608 4.900 2.376 1.00 77.38 127 SER A O 1
ATOM 978 N N . GLY A 1 128 ? -7.407 4.218 1.218 1.00 74.00 128 GLY A N 1
ATOM 979 C CA . GLY A 1 128 ? -6.676 3.788 0.016 1.00 74.00 128 GLY A CA 1
ATOM 980 C C . GLY A 1 128 ? -6.141 2.350 0.047 1.00 74.00 128 GLY A C 1
ATOM 981 O O . GLY A 1 128 ? -5.721 1.843 -0.987 1.00 74.00 128 GLY A O 1
ATOM 982 N N . TYR A 1 129 ? -6.218 1.651 1.186 1.00 79.12 129 TYR A N 1
ATOM 983 C CA . TYR A 1 129 ? -5.836 0.238 1.303 1.00 79.12 129 TYR A CA 1
ATOM 984 C C . TYR A 1 129 ? -7.076 -0.658 1.412 1.00 79.12 129 TYR A C 1
ATOM 986 O O . TYR A 1 129 ? -7.491 -1.057 2.504 1.00 79.12 129 TYR A O 1
ATOM 994 N N . SER A 1 130 ? -7.679 -0.977 0.264 1.00 78.38 130 SER A N 1
ATOM 995 C CA . SER A 1 130 ? -8.913 -1.775 0.182 1.00 78.38 130 SER A CA 1
ATOM 996 C C . SER A 1 130 ? -8.788 -3.148 0.848 1.00 78.38 130 SER A C 1
ATOM 998 O O . SER A 1 130 ? -9.722 -3.579 1.519 1.00 78.38 130 SER A O 1
ATOM 1000 N N . THR A 1 131 ? -7.626 -3.798 0.747 1.00 81.12 131 THR A N 1
ATOM 1001 C CA . THR A 1 131 ? -7.371 -5.111 1.358 1.00 81.12 131 THR A CA 1
ATOM 1002 C C . THR A 1 131 ? -7.535 -5.092 2.878 1.00 81.12 131 THR A C 1
ATOM 1004 O O . THR A 1 131 ? -8.157 -5.993 3.438 1.00 81.12 131 THR A O 1
ATOM 1007 N N . PHE A 1 132 ? -7.033 -4.059 3.567 1.00 84.62 132 PHE A N 1
ATOM 1008 C CA . PHE A 1 132 ? -7.154 -3.968 5.029 1.00 84.62 132 PHE A CA 1
ATOM 1009 C C . PHE A 1 132 ? -8.579 -3.658 5.454 1.00 84.62 132 PHE A C 1
ATOM 1011 O O . PHE A 1 132 ? -9.066 -4.250 6.412 1.00 84.62 132 PHE A O 1
ATOM 1018 N N . LYS A 1 133 ? -9.259 -2.779 4.710 1.00 84.25 133 LYS A N 1
ATOM 1019 C CA . LYS A 1 133 ? -10.672 -2.481 4.937 1.00 84.25 133 LYS A CA 1
ATOM 1020 C C . LYS A 1 133 ? -11.522 -3.749 4.816 1.00 84.25 133 LYS A C 1
ATOM 1022 O O . LYS A 1 133 ? -12.219 -4.093 5.763 1.00 84.25 133 LYS A O 1
ATOM 1027 N N . ALA A 1 134 ? -11.389 -4.478 3.708 1.00 84.88 134 ALA A N 1
ATOM 1028 C CA . ALA A 1 134 ? -12.131 -5.715 3.472 1.00 84.88 134 ALA A CA 1
ATOM 1029 C C . ALA A 1 134 ? -11.843 -6.770 4.551 1.00 84.88 134 ALA A C 1
ATOM 1031 O O . ALA A 1 134 ? -12.757 -7.420 5.052 1.00 84.88 134 ALA A O 1
ATOM 1032 N N . ARG A 1 135 ? -10.576 -6.912 4.964 1.00 86.94 135 ARG A N 1
ATOM 1033 C CA . ARG A 1 135 ? -10.204 -7.852 6.026 1.00 86.94 135 ARG A CA 1
ATOM 1034 C C . ARG A 1 135 ? -10.797 -7.459 7.381 1.00 86.94 135 ARG A C 1
ATOM 1036 O O . ARG A 1 135 ? -11.295 -8.328 8.088 1.00 86.94 135 ARG A O 1
ATOM 1043 N N . LEU A 1 136 ? -10.778 -6.175 7.741 1.00 86.56 136 LEU A N 1
ATOM 1044 C CA . LEU A 1 136 ? -11.386 -5.683 8.981 1.00 86.56 136 LEU A CA 1
ATOM 1045 C C . LEU A 1 136 ? -12.903 -5.885 8.995 1.00 86.56 136 LEU A C 1
ATOM 1047 O O . LEU A 1 136 ? -13.435 -6.313 10.014 1.00 86.56 136 LEU A O 1
ATOM 1051 N N . GLU A 1 137 ? -13.583 -5.640 7.874 1.00 84.44 137 GLU A N 1
ATOM 1052 C CA . GLU A 1 137 ? -15.031 -5.854 7.728 1.00 84.44 137 GLU A CA 1
ATOM 1053 C C . GLU A 1 137 ? -15.437 -7.328 7.895 1.00 84.44 137 GLU A C 1
ATOM 1055 O O . GLU A 1 137 ? -16.537 -7.605 8.362 1.00 84.44 137 GLU A O 1
ATOM 1060 N N . GLN A 1 138 ? -14.551 -8.277 7.570 1.00 85.38 138 GLN A N 1
ATOM 1061 C CA . GLN A 1 138 ? -14.779 -9.712 7.796 1.00 85.38 138 GLN A CA 1
ATOM 1062 C C . GLN A 1 138 ? -14.591 -10.139 9.260 1.00 85.38 138 GLN A C 1
ATOM 1064 O O . GLN A 1 138 ? -15.188 -11.117 9.705 1.00 85.38 138 GLN A O 1
ATOM 1069 N N . ILE A 1 139 ? -13.706 -9.464 9.994 1.00 86.44 139 ILE A N 1
ATOM 1070 C CA . ILE A 1 139 ? -13.284 -9.855 11.350 1.00 86.44 139 ILE A CA 1
ATOM 1071 C C . ILE A 1 139 ? -14.147 -9.178 12.410 1.00 86.44 139 ILE A C 1
ATOM 1073 O O . ILE A 1 139 ? -14.520 -9.788 13.417 1.00 86.44 139 ILE A O 1
ATOM 1077 N N . LEU A 1 140 ? -14.407 -7.891 12.214 1.00 82.69 140 LEU A N 1
ATOM 1078 C CA . LEU A 1 140 ? -15.165 -7.082 13.146 1.00 82.69 140 LEU A CA 1
ATOM 1079 C C . LEU A 1 140 ? -16.646 -7.303 12.893 1.00 82.69 140 LEU A C 1
ATOM 1081 O O . LEU A 1 140 ? -17.099 -7.330 11.750 1.00 82.69 140 LEU A O 1
ATOM 1085 N N . ARG A 1 141 ? -17.426 -7.404 13.973 1.00 69.62 141 ARG A N 1
ATOM 1086 C CA . ARG A 1 141 ? -18.876 -7.298 13.820 1.00 69.62 141 ARG A CA 1
ATOM 1087 C C . ARG A 1 141 ? -19.170 -5.934 13.191 1.00 69.62 141 ARG A C 1
ATOM 1089 O O . ARG A 1 141 ? -18.608 -4.940 13.666 1.00 69.62 141 ARG A O 1
ATOM 1096 N N . PRO A 1 142 ? -20.044 -5.855 12.175 1.00 63.00 142 PRO A N 1
ATOM 1097 C CA . PRO A 1 142 ? -20.536 -4.572 11.711 1.00 63.00 142 PRO A CA 1
ATOM 1098 C C . PRO A 1 142 ? -21.055 -3.815 12.931 1.00 63.00 142 PRO A C 1
ATOM 1100 O O . PRO A 1 142 ? -21.902 -4.333 13.664 1.00 63.00 142 PRO A O 1
ATOM 1103 N N . LEU A 1 143 ? -20.522 -2.618 13.193 1.00 59.66 143 LEU A N 1
ATOM 1104 C CA . LEU A 1 143 ? -21.164 -1.739 14.164 1.00 59.66 143 LEU A CA 1
ATOM 1105 C C . LEU A 1 143 ? -22.616 -1.574 13.695 1.00 59.66 143 LEU A C 1
ATOM 1107 O O . LEU A 1 143 ? -22.818 -1.332 12.497 1.00 59.66 143 LEU A O 1
ATOM 1111 N N . PRO A 1 144 ? -23.618 -1.738 14.579 1.00 61.75 144 PRO A N 1
ATOM 1112 C CA . PRO A 1 144 ? -25.006 -1.556 14.185 1.00 61.75 144 PRO A CA 1
ATOM 1113 C C . PRO A 1 144 ? -25.128 -0.200 13.491 1.00 61.75 144 PRO A C 1
ATOM 1115 O O . PRO A 1 144 ? -24.617 0.811 13.986 1.00 61.75 144 PRO A O 1
ATOM 1118 N N . ARG A 1 145 ? -25.725 -0.191 12.293 1.00 67.44 145 ARG A N 1
ATOM 1119 C CA . ARG A 1 145 ? -25.877 1.043 11.509 1.00 67.44 145 ARG A CA 1
ATOM 1120 C C . ARG A 1 145 ? -26.602 2.071 12.376 1.00 67.44 145 ARG A C 1
ATOM 1122 O O . ARG A 1 145 ? -27.442 1.698 13.191 1.00 67.44 145 ARG A O 1
ATOM 1129 N N . LEU A 1 146 ? -26.334 3.363 12.173 1.00 64.94 146 LEU A N 1
ATOM 1130 C CA . LEU A 1 146 ? -26.993 4.440 12.926 1.00 64.94 146 LEU A CA 1
ATOM 1131 C C . LEU A 1 146 ? -28.521 4.251 12.984 1.00 64.94 146 LEU A C 1
ATOM 1133 O O . LEU A 1 146 ? -29.118 4.419 14.039 1.00 64.94 146 LEU A O 1
ATOM 1137 N N . ALA A 1 147 ? -29.136 3.803 11.886 1.00 66.12 147 ALA A N 1
ATOM 1138 C CA . ALA A 1 147 ? -30.559 3.472 11.826 1.00 66.12 147 ALA A CA 1
ATOM 1139 C C . ALA A 1 147 ? -30.988 2.375 12.821 1.00 66.12 147 ALA A C 1
ATOM 1141 O O . ALA A 1 147 ? -32.029 2.488 13.459 1.00 66.12 147 ALA A O 1
ATOM 1142 N N . GLU A 1 148 ? -30.178 1.334 12.994 1.00 76.50 148 GLU A N 1
ATOM 1143 C CA . GLU A 1 148 ? -30.445 0.232 13.918 1.00 76.50 148 GLU A CA 1
ATOM 1144 C C . GLU A 1 148 ? -30.238 0.662 15.380 1.00 76.50 148 GLU A C 1
ATOM 1146 O O . GLU A 1 148 ? -31.028 0.309 16.255 1.00 76.50 148 GLU A O 1
ATOM 1151 N N . ILE A 1 149 ? -29.226 1.499 15.643 1.00 76.94 149 ILE A N 1
ATOM 1152 C CA . ILE A 1 149 ? -29.018 2.125 16.957 1.00 76.94 149 ILE A CA 1
ATOM 1153 C C . ILE A 1 149 ? -30.218 3.009 17.306 1.00 76.94 149 ILE A C 1
ATOM 1155 O O . ILE A 1 149 ? -30.787 2.870 18.387 1.00 76.94 149 ILE A O 1
ATOM 1159 N N . LEU A 1 150 ? -30.656 3.864 16.378 1.00 75.06 150 LEU A N 1
ATOM 1160 C CA . LEU A 1 150 ? -31.829 4.719 16.558 1.00 75.06 150 LEU A CA 1
ATOM 1161 C C . LEU A 1 150 ? -33.103 3.894 16.779 1.00 75.06 150 LEU A C 1
ATOM 1163 O O . LEU A 1 150 ? -33.907 4.247 17.640 1.00 75.06 150 LEU A O 1
ATOM 1167 N N . ALA A 1 151 ? -33.277 2.778 16.067 1.00 80.69 151 ALA A N 1
ATOM 1168 C CA . ALA A 1 151 ? -34.400 1.868 16.277 1.00 80.69 151 ALA A CA 1
ATOM 1169 C C . ALA A 1 151 ? -34.387 1.261 17.692 1.00 80.69 151 ALA A C 1
ATOM 1171 O O . ALA A 1 151 ? -35.406 1.293 18.381 1.00 80.69 151 ALA A O 1
ATOM 1172 N N . ARG A 1 152 ? -33.229 0.796 18.178 1.00 83.88 152 ARG A N 1
ATOM 1173 C CA . ARG A 1 152 ? -33.074 0.274 19.550 1.00 83.88 152 ARG A CA 1
ATOM 1174 C C . ARG A 1 152 ? -33.275 1.355 20.614 1.00 83.88 152 ARG A C 1
ATOM 1176 O O . ARG A 1 152 ? -33.904 1.107 21.642 1.00 83.88 152 ARG A O 1
ATOM 1183 N N . MET A 1 153 ? -32.783 2.569 20.377 1.00 82.06 153 MET A N 1
ATOM 1184 C CA . MET A 1 153 ? -32.978 3.709 21.278 1.00 82.06 153 MET A CA 1
ATOM 1185 C C . MET A 1 153 ? -34.446 4.161 21.337 1.00 82.06 153 MET A C 1
ATOM 1187 O O . MET A 1 153 ? -34.918 4.556 22.406 1.00 82.06 153 MET A O 1
ATOM 1191 N N . LYS A 1 154 ? -35.187 4.062 20.223 1.00 83.56 154 LYS A N 1
ATOM 1192 C CA . LYS A 1 154 ? -36.645 4.260 20.197 1.00 83.56 154 LYS A CA 1
ATOM 1193 C C . LYS A 1 154 ? -37.364 3.149 20.965 1.00 83.56 154 LYS A C 1
ATOM 1195 O O . LYS A 1 154 ? -38.145 3.457 21.860 1.00 83.56 154 LYS A O 1
ATOM 1200 N N . ALA A 1 155 ? -37.060 1.884 20.670 1.00 87.38 155 ALA A N 1
ATOM 1201 C CA . ALA A 1 155 ? -37.712 0.723 21.283 1.00 87.38 155 ALA A CA 1
ATOM 1202 C C . ALA A 1 155 ? -37.488 0.634 22.803 1.00 87.38 155 ALA A C 1
ATOM 1204 O O . ALA A 1 155 ? -38.404 0.319 23.550 1.00 87.38 155 ALA A O 1
ATOM 1205 N N . SER A 1 156 ? -36.290 0.976 23.283 1.00 89.25 156 SER A N 1
ATOM 1206 C CA . SER A 1 156 ? -35.959 0.993 24.719 1.00 89.25 156 SER A CA 1
ATOM 1207 C C . SER A 1 156 ? -36.522 2.202 25.483 1.00 89.25 156 SER A C 1
ATOM 1209 O O . SER A 1 156 ? -36.293 2.340 26.691 1.00 89.25 156 SER A O 1
ATOM 1211 N N . GLY A 1 157 ? -37.194 3.131 24.793 1.00 86.38 157 GLY A N 1
ATOM 1212 C CA . GLY A 1 157 ? -37.676 4.389 25.363 1.00 86.38 157 GLY A CA 1
ATOM 1213 C C . GLY A 1 157 ? -36.563 5.350 25.797 1.00 86.38 157 GLY A C 1
ATOM 1214 O O . GLY A 1 157 ? -36.856 6.357 26.439 1.00 86.38 157 GLY A O 1
ATOM 1215 N N . ALA A 1 158 ? -35.297 5.069 25.463 1.00 84.00 158 ALA A N 1
ATOM 1216 C CA . ALA A 1 158 ? -34.149 5.878 25.875 1.00 84.00 158 ALA A CA 1
ATOM 1217 C C . ALA A 1 158 ? -34.254 7.322 25.367 1.00 84.00 158 ALA A C 1
ATOM 1219 O O . ALA A 1 158 ? -34.002 8.257 26.122 1.00 84.00 158 ALA A O 1
ATOM 1220 N N . ILE A 1 159 ? -34.717 7.506 24.126 1.00 79.62 159 ILE A N 1
ATOM 1221 C CA . ILE A 1 159 ? -34.939 8.841 23.546 1.00 79.62 159 ILE A CA 1
ATOM 1222 C C . ILE A 1 159 ? -36.041 9.583 24.305 1.00 79.62 159 ILE A C 1
ATOM 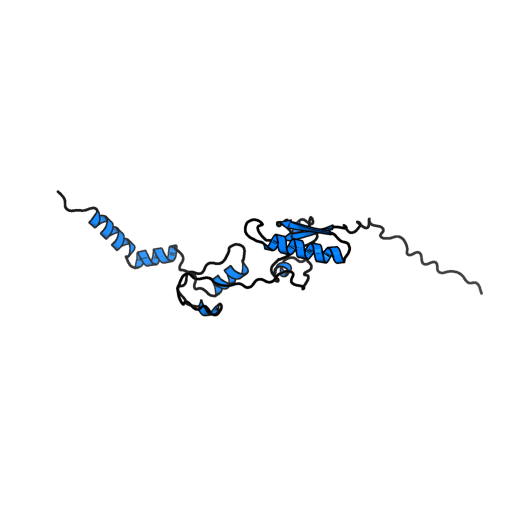1224 O O . ILE A 1 159 ? -35.877 10.748 24.652 1.00 79.62 159 ILE A O 1
ATOM 1228 N N . ARG A 1 160 ? -37.147 8.896 24.614 1.00 79.75 160 ARG A N 1
ATOM 1229 C CA . ARG A 1 160 ? -38.292 9.497 25.307 1.00 79.75 160 ARG A CA 1
ATOM 1230 C C . ARG A 1 160 ? -37.916 9.946 26.724 1.00 79.75 160 ARG A C 1
ATOM 1232 O O . ARG A 1 160 ? -38.302 11.037 27.120 1.00 79.75 160 ARG A O 1
ATOM 1239 N N . ARG A 1 161 ? -37.121 9.152 27.455 1.00 79.75 161 ARG A N 1
ATOM 1240 C CA . ARG A 1 161 ? -36.606 9.527 28.786 1.00 79.75 161 ARG A CA 1
ATOM 1241 C C . ARG A 1 161 ? -35.659 10.725 28.736 1.00 79.75 161 ARG A C 1
ATOM 1243 O O . ARG A 1 161 ? -35.731 11.581 29.606 1.00 79.75 161 ARG A O 1
ATOM 1250 N N . HIS A 1 162 ? -34.787 10.791 27.730 1.00 79.88 162 HIS A N 1
ATOM 1251 C CA . HIS A 1 162 ? -33.842 11.899 27.592 1.00 79.88 162 HIS A CA 1
ATOM 1252 C C . HIS A 1 162 ? -34.552 13.218 27.254 1.00 79.88 162 HIS A C 1
ATOM 1254 O O . HIS A 1 162 ? -34.244 14.242 27.849 1.00 79.88 162 HIS A O 1
ATOM 1260 N N . ILE A 1 163 ? -35.557 13.171 26.370 1.00 77.56 163 ILE A N 1
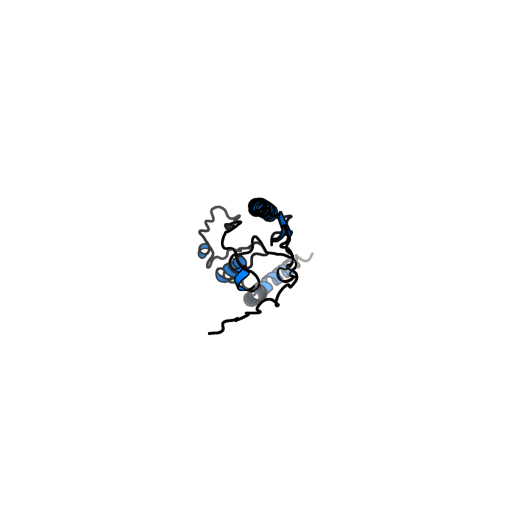ATOM 1261 C CA . ILE A 1 163 ? -36.398 14.330 26.039 1.00 77.56 163 ILE A CA 1
ATOM 1262 C C . ILE A 1 163 ? -37.216 14.782 27.255 1.00 77.56 163 ILE A C 1
ATOM 1264 O O . ILE A 1 163 ? -37.228 15.966 27.554 1.00 77.56 163 ILE A O 1
ATOM 1268 N N . ALA A 1 164 ? -37.865 13.860 27.975 1.00 76.81 164 ALA A N 1
ATOM 1269 C CA . ALA A 1 164 ? -38.640 14.206 29.170 1.00 76.81 164 ALA A CA 1
ATOM 1270 C C . ALA A 1 164 ? -37.773 14.901 30.230 1.00 76.81 164 ALA A C 1
ATOM 1272 O O . ALA A 1 164 ? -38.154 15.945 30.738 1.00 76.81 164 ALA A O 1
ATOM 1273 N N . ARG A 1 165 ? -36.564 14.383 30.478 1.00 77.69 165 ARG A N 1
ATOM 1274 C CA . ARG A 1 165 ? -35.608 15.003 31.398 1.00 77.69 165 ARG A CA 1
ATOM 1275 C C . ARG A 1 165 ? -35.169 16.401 30.948 1.00 77.69 165 ARG A C 1
ATOM 1277 O O . ARG A 1 165 ? -35.125 17.296 31.778 1.00 77.69 165 ARG A O 1
ATOM 1284 N N . ALA A 1 166 ? -34.865 16.592 29.664 1.00 72.12 166 ALA A N 1
ATOM 1285 C CA . ALA A 1 166 ? -34.482 17.905 29.141 1.00 72.12 166 ALA A CA 1
ATOM 1286 C C . ALA A 1 166 ? -35.625 18.933 29.265 1.00 72.12 166 ALA A C 1
ATOM 1288 O O . ALA A 1 166 ? -35.383 20.083 29.607 1.00 72.12 166 ALA A O 1
ATOM 1289 N N . LEU A 1 167 ? -36.872 18.505 29.044 1.00 74.44 167 LEU A N 1
ATOM 1290 C CA . LEU A 1 167 ? -38.058 19.357 29.186 1.00 74.44 167 LEU A CA 1
ATOM 1291 C C . LEU A 1 167 ? -38.422 19.646 30.653 1.00 74.44 167 LEU A C 1
ATOM 1293 O O . LEU A 1 167 ? -38.949 20.716 30.946 1.00 74.44 167 LEU A O 1
ATOM 1297 N N . ASP A 1 168 ? -38.148 18.715 31.571 1.00 70.50 168 ASP A N 1
ATOM 1298 C CA . ASP A 1 168 ? -38.326 18.930 33.012 1.00 70.50 168 ASP A CA 1
ATOM 1299 C C . ASP A 1 168 ? -37.229 19.844 33.591 1.00 70.50 168 ASP A C 1
ATOM 1301 O O . ASP A 1 168 ? -37.517 20.655 34.467 1.00 70.50 168 ASP A O 1
ATOM 1305 N N . GLU A 1 169 ? -35.995 19.781 33.075 1.00 58.50 169 GLU A N 1
ATOM 1306 C CA . GLU A 1 169 ? -34.904 20.706 33.432 1.00 58.50 169 GLU A CA 1
ATOM 1307 C C . GLU A 1 169 ? -35.165 22.143 32.919 1.00 58.50 169 GLU A C 1
ATOM 1309 O O . GLU A 1 169 ? -34.780 23.105 33.583 1.00 58.50 169 GLU A O 1
ATOM 1314 N N . GLU A 1 170 ? -35.888 22.319 31.803 1.00 55.25 170 GLU A N 1
ATOM 1315 C CA . GLU A 1 170 ? -36.351 23.639 31.327 1.00 55.25 170 GLU A CA 1
ATOM 1316 C C . GLU A 1 170 ? -37.543 24.205 32.126 1.00 55.25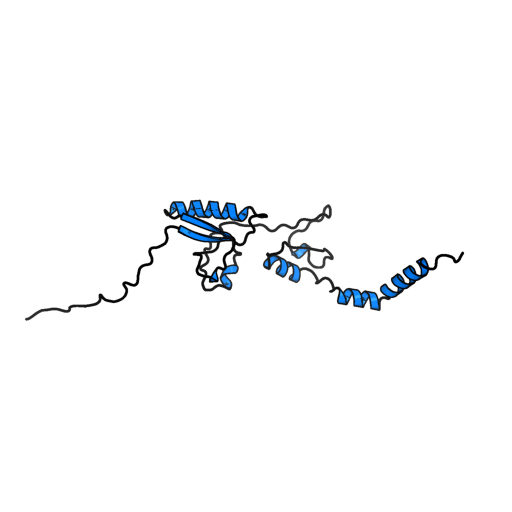 170 GLU A C 1
ATOM 1318 O O . GLU A 1 170 ? -37.779 25.413 32.113 1.00 55.25 170 GLU A O 1
ATOM 1323 N N . ARG A 1 171 ? -38.272 23.367 32.876 1.00 56.78 171 ARG A N 1
ATOM 1324 C CA . ARG A 1 171 ? -39.345 23.779 33.801 1.00 56.78 171 ARG A CA 1
ATOM 1325 C C . ARG A 1 171 ? -38.825 24.053 35.217 1.00 56.78 171 ARG A C 1
ATOM 1327 O O . ARG A 1 171 ? -39.472 23.681 36.197 1.00 56.78 171 ARG A O 1
ATOM 1334 N N . GLY A 1 172 ? -37.666 24.710 35.329 1.00 56.97 172 GLY A N 1
ATOM 1335 C CA . GLY A 1 172 ? -37.155 25.217 36.608 1.00 56.97 172 GLY A CA 1
ATOM 1336 C C . GLY A 1 172 ? -38.247 25.955 37.405 1.00 56.97 172 GLY A C 1
ATOM 1337 O O . GLY A 1 172 ? -39.180 26.484 36.792 1.00 56.97 172 GLY A O 1
ATOM 1338 N N . PRO A 1 173 ? -38.183 25.947 38.754 1.00 56.06 173 PRO A N 1
ATOM 1339 C CA . PRO A 1 173 ? -39.293 26.371 39.602 1.00 56.06 173 PRO A CA 1
ATOM 1340 C C . PRO A 1 173 ? -39.778 27.756 39.179 1.00 56.06 173 PRO A C 1
ATOM 1342 O O . PRO A 1 173 ? -38.979 28.687 39.068 1.00 56.06 173 PRO A O 1
ATOM 1345 N N . ALA A 1 174 ? -41.079 27.850 38.889 1.00 60.12 174 ALA A N 1
ATOM 1346 C CA . ALA A 1 174 ? -41.718 29.113 38.555 1.00 60.12 174 ALA A CA 1
ATOM 1347 C C . ALA A 1 174 ? -41.436 30.135 39.676 1.00 60.12 174 ALA A C 1
ATOM 1349 O O . ALA A 1 174 ? -41.449 29.731 40.844 1.00 60.12 174 ALA A O 1
ATOM 1350 N N . PRO A 1 175 ? -41.135 31.401 39.329 1.00 57.94 175 PRO A N 1
ATOM 1351 C CA . PRO A 1 175 ? -40.837 32.443 40.307 1.00 57.94 175 PRO A CA 1
ATOM 1352 C C . PRO A 1 175 ? -41.990 32.682 41.286 1.00 57.94 175 PRO A C 1
ATOM 1354 O O . PRO A 1 175 ? -43.164 32.496 40.886 1.00 57.94 175 PRO A O 1
#